Protein AF-A0A1I1AT24-F1 (afdb_monomer)

Organism: NCBI:txid490629

Nearest PDB structures (foldseek):
  8a39-assembly2_BP1-2  TM=9.209E-01  e=9.381E-03  Escherichia coli W
  5y05-assembly1_A  TM=2.600E-01  e=6.378E+00  Mycolicibacterium smegmatis MC2 155

Mean predicted aligned error: 15.09 Å

InterPro domains:
  IPR013225 Transcriptional repressor PaaX-like, C-terminal [PF08223] (61-150)

Radius of gyration: 23.28 Å; Cα contacts (8 Å, |Δi|>4): 73; chains: 1; bounding box: 42×59×58 Å

Foldseek 3Di:
DDDDDDDPDDPDDPPPDDPDPDDPDDDPDDDDDDDDPDDDDPDDDPDPDPVVVLVVVCVVAVLVVLLVLLVVLCVVQVVVLVVLVPDPDDALVVLQVSLVVLCVSPVVNVVSDPPDDPVSDDPPRSVVVSVVSSVSSCVRRVVSPVVSVCVVVVD

Sequence (155 aa):
MTGGSSRCSPFRSPNATNATCFAPNWSDSGSAPRLPASGSPRRICTSRRPRCCADSGRQWWDLDELESLYLEFLAEHNPTRYRWQRRRKVGERNAFVDYVRLLTDWRRLPYLDPGLPTELLPPNWVGLRAADLFFTLQARLVDAARAHVERTTAN

Solvent-accessible surface area (backbone atoms only — not comparable to f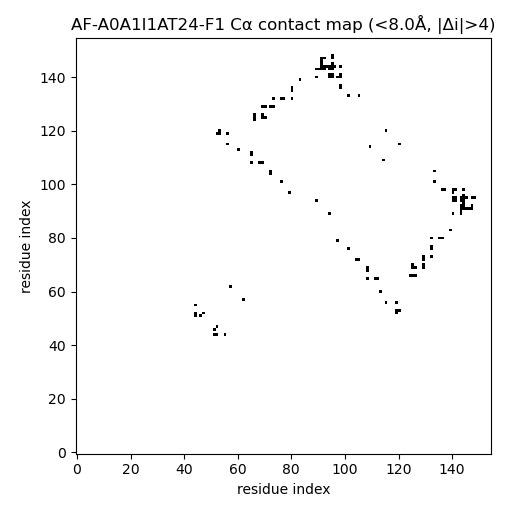ull-atom values): 10159 Å² total; per-residue (Å²): 139,91,82,83,87,82,80,87,73,79,86,76,70,94,80,76,89,71,95,67,93,68,78,89,86,76,82,96,68,84,80,84,82,88,76,81,96,79,76,82,84,86,77,82,85,87,68,95,48,74,74,58,51,35,61,45,52,58,72,78,39,66,57,68,61,51,45,50,55,32,51,52,52,42,65,68,44,47,61,54,48,58,57,55,70,74,44,90,72,83,54,28,66,61,26,28,58,53,44,53,52,53,50,63,66,48,64,58,50,69,75,73,47,86,77,72,60,73,90,58,48,65,87,86,50,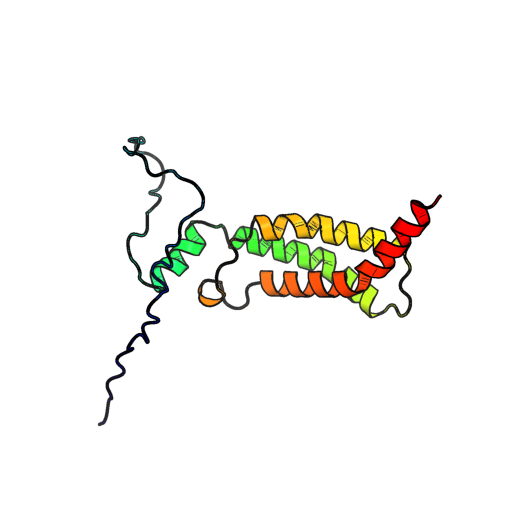54,59,60,58,37,48,51,53,49,54,55,47,46,75,72,22,52,67,39,22,48,55,38,49,55,68,64,72,77,110

pLDDT: mean 71.49, std 26.69, range [25.02, 98.25]

Secondary structure (DSSP, 8-state):
-------------TT------PPS-----S------S-S----------HHHHHHHHHHHS-HHHHHHHHHHHHHHHHHHHHHHHS-SS--HHHHHHHHHHHHHHHTTHHHH-----GGGSPTT-HHHHHHHHHHHHHHHHHHHHHHHHHHHH--

Structure (mmCIF, N/CA/C/O backbone):
data_AF-A0A1I1AT24-F1
#
_entry.id   AF-A0A1I1AT24-F1
#
loop_
_atom_site.group_PDB
_atom_site.id
_atom_site.type_symbol
_atom_site.label_atom_id
_atom_site.label_alt_id
_atom_site.label_comp_id
_atom_site.label_asym_id
_atom_site.label_entity_id
_atom_site.label_seq_id
_atom_site.pdbx_PDB_ins_code
_atom_site.Cartn_x
_atom_site.Cartn_y
_atom_site.Cartn_z
_atom_site.occupancy
_atom_site.B_iso_or_equiv
_atom_site.auth_seq_id
_atom_site.auth_comp_id
_atom_site.auth_asym_id
_atom_site.auth_atom_id
_atom_site.pdbx_PDB_model_num
ATOM 1 N N . MET A 1 1 ? 14.947 -38.677 -39.868 1.00 39.19 1 MET A N 1
ATOM 2 C CA . MET A 1 1 ? 15.082 -37.520 -38.960 1.00 39.19 1 MET A CA 1
ATOM 3 C C . MET A 1 1 ? 13.914 -36.582 -39.210 1.00 39.19 1 MET A C 1
ATOM 5 O O . MET A 1 1 ? 13.859 -35.920 -40.235 1.00 39.19 1 MET A O 1
ATOM 9 N N . THR A 1 2 ? 12.923 -36.646 -38.330 1.00 37.84 2 THR A N 1
ATOM 10 C CA . THR A 1 2 ? 11.686 -35.860 -38.339 1.00 37.84 2 THR A CA 1
ATOM 11 C C . THR A 1 2 ? 11.926 -34.491 -37.703 1.00 37.84 2 THR A C 1
ATOM 13 O O . THR A 1 2 ? 12.389 -34.430 -36.568 1.00 37.84 2 THR A O 1
ATOM 16 N N . GLY A 1 3 ? 11.587 -33.405 -38.397 1.00 29.28 3 GLY A N 1
ATOM 17 C CA . GLY A 1 3 ? 11.604 -32.043 -37.853 1.00 29.28 3 GLY 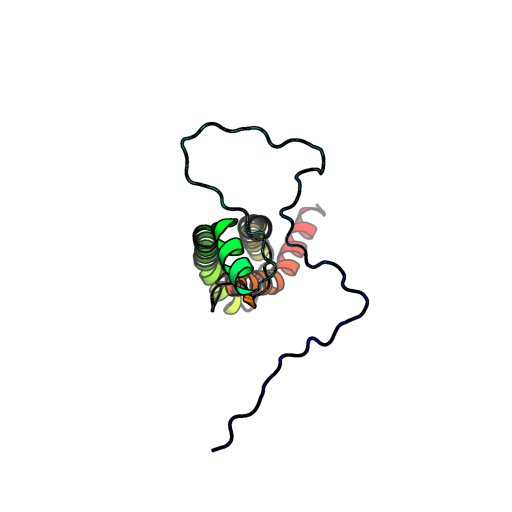A CA 1
ATOM 18 C C . GLY A 1 3 ? 10.395 -31.268 -38.362 1.00 29.28 3 GLY A C 1
ATOM 19 O O . GLY A 1 3 ? 10.425 -30.725 -39.461 1.00 29.28 3 GLY A O 1
ATOM 20 N N . GLY A 1 4 ? 9.307 -31.319 -37.593 1.00 28.72 4 GLY A N 1
ATOM 21 C CA . GLY A 1 4 ? 7.984 -30.823 -37.955 1.00 28.72 4 GLY A CA 1
ATOM 22 C C . GLY A 1 4 ? 7.867 -29.300 -38.017 1.00 28.72 4 GLY A C 1
ATOM 23 O O . GLY A 1 4 ? 8.516 -28.553 -37.290 1.00 28.72 4 GLY A O 1
ATOM 24 N N . SER A 1 5 ? 6.980 -28.871 -38.910 1.00 41.88 5 SER A N 1
ATOM 25 C CA . SER A 1 5 ? 6.504 -27.505 -39.083 1.00 41.88 5 SER A CA 1
ATOM 26 C C . SER A 1 5 ? 5.637 -27.095 -37.886 1.00 41.88 5 SER A C 1
ATOM 28 O O . SER A 1 5 ? 4.600 -27.709 -37.659 1.00 41.88 5 SER A O 1
ATOM 30 N N . SER A 1 6 ? 6.007 -26.027 -37.177 1.00 32.69 6 SER A N 1
ATOM 31 C CA . SER A 1 6 ? 5.104 -25.335 -36.246 1.00 32.69 6 SER A CA 1
ATOM 32 C C . SER A 1 6 ? 4.844 -23.927 -36.767 1.00 32.69 6 SER A C 1
ATOM 34 O O . SER A 1 6 ? 5.514 -22.961 -36.408 1.00 32.69 6 SER A O 1
ATOM 36 N N . ARG A 1 7 ? 3.876 -23.823 -37.684 1.00 29.06 7 ARG A N 1
ATOM 37 C CA . ARG A 1 7 ? 3.261 -22.548 -38.067 1.00 29.06 7 ARG A CA 1
ATOM 38 C C . ARG A 1 7 ? 2.384 -22.093 -36.906 1.00 29.06 7 ARG A C 1
ATOM 40 O O . ARG A 1 7 ? 1.387 -22.742 -36.607 1.00 29.06 7 ARG A O 1
ATOM 47 N N . CYS A 1 8 ? 2.719 -20.970 -36.281 1.00 30.92 8 CYS A N 1
ATOM 48 C CA . CYS A 1 8 ? 1.774 -20.274 -35.414 1.00 30.92 8 CYS A CA 1
ATOM 49 C C . CYS A 1 8 ? 0.668 -19.679 -36.292 1.00 30.92 8 CYS A C 1
ATOM 51 O O . CYS A 1 8 ? 0.872 -18.665 -36.958 1.00 30.92 8 CYS A O 1
ATOM 53 N N . SER A 1 9 ? -0.489 -20.336 -36.324 1.00 25.02 9 SER A N 1
ATOM 54 C CA . SER A 1 9 ? -1.707 -19.762 -36.886 1.00 25.02 9 SER A CA 1
ATOM 55 C C . SER A 1 9 ? -2.363 -18.882 -35.819 1.00 25.02 9 SER A C 1
ATOM 57 O O . SER A 1 9 ? -2.594 -19.372 -34.711 1.00 25.02 9 SER A O 1
ATOM 59 N N . PRO A 1 10 ? -2.672 -17.603 -36.088 1.00 32.94 10 PRO A N 1
ATOM 60 C CA . PRO A 1 10 ? -3.448 -16.807 -35.158 1.00 32.94 10 PRO A CA 1
ATOM 61 C C . PRO A 1 10 ? -4.913 -17.231 -35.273 1.00 32.94 10 PRO A C 1
ATOM 63 O O . PRO A 1 10 ? -5.540 -17.075 -36.323 1.00 32.94 10 PRO A O 1
ATOM 66 N N . PHE A 1 11 ? -5.476 -17.751 -34.185 1.00 26.52 11 PHE A N 1
ATOM 67 C CA . PHE A 1 11 ? -6.923 -17.797 -34.028 1.00 26.52 11 PHE A CA 1
ATOM 68 C C . PHE A 1 11 ? -7.421 -16.345 -33.995 1.00 26.52 11 PHE A C 1
ATOM 70 O O . PHE A 1 11 ? -7.210 -15.603 -33.037 1.00 26.52 11 PHE A O 1
ATOM 77 N N . ARG A 1 12 ? -7.979 -15.908 -35.124 1.00 31.33 12 ARG A N 1
ATOM 78 C CA . ARG A 1 12 ? -8.498 -14.563 -35.365 1.00 31.33 12 ARG A CA 1
ATOM 79 C C . ARG A 1 12 ? -9.857 -14.445 -34.675 1.00 31.33 12 ARG A C 1
ATOM 81 O O . ARG A 1 12 ? -10.845 -14.954 -35.191 1.00 31.33 12 ARG A O 1
ATOM 88 N N . SER A 1 13 ? -9.916 -13.753 -33.538 1.00 30.80 13 SER A N 1
ATOM 89 C CA . SER A 1 13 ? -11.197 -13.245 -33.037 1.00 30.80 13 SER A CA 1
ATOM 90 C C . SER A 1 13 ? -11.696 -12.156 -34.001 1.00 30.80 13 SER A C 1
ATOM 92 O O . SER A 1 13 ? -10.918 -11.257 -34.337 1.00 30.80 13 SER A O 1
ATOM 94 N N . PRO A 1 14 ? -12.945 -12.215 -34.494 1.00 29.77 14 PRO A N 1
ATOM 95 C CA . PRO A 1 14 ? -13.415 -11.349 -35.574 1.00 29.77 14 PRO A CA 1
ATOM 96 C C . PRO A 1 14 ? -13.680 -9.889 -35.174 1.00 29.77 14 PRO A C 1
ATOM 98 O O . PRO A 1 14 ? -14.095 -9.127 -36.040 1.00 29.77 14 PRO A O 1
ATOM 101 N N . ASN A 1 15 ? -13.442 -9.467 -33.922 1.00 37.72 15 ASN A N 1
ATOM 102 C CA . ASN A 1 15 ? -13.860 -8.126 -33.485 1.00 37.72 15 ASN A CA 1
ATOM 103 C C . ASN A 1 15 ? -12.899 -7.356 -32.554 1.00 37.72 15 ASN A C 1
ATOM 105 O O . ASN A 1 15 ? -13.323 -6.438 -31.860 1.00 37.72 15 ASN A O 1
ATOM 109 N N . ALA A 1 16 ? 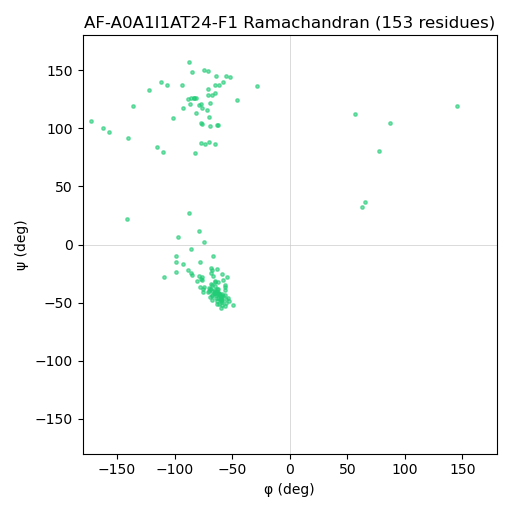-11.605 -7.689 -32.526 1.00 36.41 16 ALA A N 1
ATOM 110 C CA . ALA A 1 16 ? -10.603 -6.918 -31.776 1.00 36.41 16 ALA A CA 1
ATOM 111 C C . ALA A 1 16 ? -9.667 -6.176 -32.743 1.00 36.41 16 ALA A C 1
ATOM 113 O O . ALA A 1 16 ? -8.570 -6.639 -33.056 1.00 36.41 16 ALA A O 1
ATOM 114 N N . THR A 1 17 ? -10.122 -5.043 -33.282 1.00 34.47 17 THR A N 1
ATOM 115 C CA . THR A 1 17 ? -9.458 -4.399 -34.428 1.00 34.47 17 THR A CA 1
ATOM 116 C C . THR A 1 17 ? -8.298 -3.465 -34.083 1.00 34.47 17 THR A C 1
ATOM 118 O O . THR A 1 17 ? -7.640 -3.025 -35.014 1.00 34.47 17 THR A O 1
ATOM 121 N N . ASN A 1 18 ? -7.952 -3.173 -32.823 1.00 36.94 18 ASN A N 1
ATOM 122 C CA . ASN A 1 18 ? -6.716 -2.423 -32.542 1.00 36.94 18 ASN A CA 1
ATOM 123 C C . ASN A 1 18 ? -6.243 -2.546 -31.087 1.00 36.94 18 ASN A C 1
ATOM 125 O O . ASN A 1 18 ? -6.683 -1.806 -30.216 1.00 36.94 18 ASN A O 1
ATOM 129 N N . ALA A 1 19 ? -5.259 -3.411 -30.844 1.00 36.34 19 ALA A N 1
ATOM 130 C CA . ALA A 1 19 ? -4.290 -3.173 -29.777 1.00 36.34 19 ALA A CA 1
ATOM 131 C C . ALA A 1 19 ? -3.227 -2.216 -30.334 1.00 36.34 19 ALA A C 1
ATOM 133 O O . ALA A 1 19 ? -2.170 -2.632 -30.811 1.00 36.34 19 ALA A O 1
ATOM 134 N N . THR A 1 20 ? -3.566 -0.930 -30.377 1.00 36.75 20 THR A N 1
ATOM 135 C CA . THR A 1 20 ? -2.599 0.135 -30.637 1.00 36.75 20 THR A CA 1
ATOM 136 C C . THR A 1 20 ? -2.112 0.619 -29.282 1.00 36.75 20 THR A C 1
ATOM 138 O O . THR A 1 20 ? -2.905 1.116 -28.488 1.00 36.75 20 THR A O 1
ATOM 141 N N . CYS A 1 21 ? -0.820 0.472 -29.004 1.00 36.31 21 CYS A N 1
ATOM 142 C CA . CYS A 1 21 ? -0.194 1.145 -27.873 1.00 36.31 21 CYS A CA 1
ATOM 143 C C . CYS A 1 21 ? -0.130 2.643 -28.201 1.00 36.31 21 CYS A C 1
ATOM 145 O O . CYS A 1 21 ? 0.823 3.104 -28.823 1.00 36.31 21 CYS A O 1
ATOM 147 N N . PHE A 1 22 ? -1.182 3.383 -27.860 1.00 32.81 22 PHE A N 1
ATOM 148 C CA . PHE A 1 22 ? -1.159 4.840 -27.827 1.00 32.81 22 PHE A CA 1
ATOM 149 C C . PHE A 1 22 ? -0.693 5.275 -26.434 1.00 32.81 22 PHE A C 1
ATOM 151 O O . PHE A 1 22 ? -1.292 4.886 -25.434 1.00 32.81 22 PHE A O 1
ATOM 158 N N . ALA A 1 23 ? 0.355 6.099 -26.366 1.00 35.03 23 ALA A N 1
ATOM 159 C CA . ALA A 1 23 ? 0.542 6.980 -25.216 1.00 35.03 23 ALA A CA 1
ATOM 160 C C . ALA A 1 23 ? -0.674 7.930 -25.152 1.00 35.03 23 ALA A C 1
ATOM 162 O O . ALA A 1 23 ? -1.106 8.403 -26.211 1.00 35.03 23 ALA A O 1
ATOM 163 N N . PRO A 1 24 ? -1.274 8.206 -23.981 1.00 33.91 24 PRO A N 1
ATOM 164 C CA . PRO A 1 24 ? -2.448 9.060 -23.943 1.00 33.91 24 PRO A CA 1
ATOM 165 C C . PRO A 1 24 ? -2.056 10.516 -24.252 1.00 33.91 24 PRO A C 1
ATOM 167 O O . PRO A 1 24 ? -1.170 11.084 -23.619 1.00 33.91 24 PRO A O 1
ATOM 170 N N . ASN A 1 25 ? -2.785 11.092 -25.214 1.00 34.28 25 ASN A N 1
ATOM 171 C CA . ASN A 1 25 ? -2.895 12.509 -25.584 1.00 34.28 25 ASN A CA 1
ATOM 172 C C . ASN A 1 25 ? -1.758 13.162 -26.398 1.00 34.28 25 ASN A C 1
ATOM 174 O O . ASN A 1 25 ? -0.995 13.960 -25.864 1.00 34.28 25 ASN A O 1
ATOM 178 N N . TRP A 1 26 ? -1.755 12.938 -27.717 1.00 36.94 26 TRP A N 1
ATOM 179 C CA . TRP A 1 26 ? -1.389 13.968 -28.702 1.00 36.94 26 TRP A CA 1
ATOM 180 C C . TRP A 1 26 ? -2.397 13.903 -29.855 1.00 36.94 26 TRP A C 1
ATOM 182 O O . TRP A 1 26 ? -2.559 12.858 -30.480 1.00 36.94 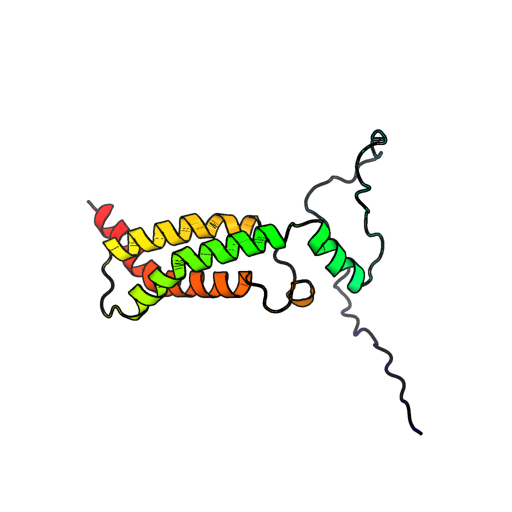26 TRP A O 1
ATOM 192 N N . SER A 1 27 ? -3.127 14.993 -30.079 1.00 32.72 27 SER A N 1
ATOM 193 C CA . SER A 1 27 ? -4.204 15.098 -31.066 1.00 32.72 27 SER A CA 1
ATOM 194 C C . SER A 1 27 ? -3.702 14.950 -32.505 1.00 32.72 27 SER A C 1
ATOM 196 O O . SER A 1 27 ? -2.703 15.555 -32.898 1.00 32.72 27 SER A O 1
ATOM 198 N N . ASP A 1 28 ? -4.466 14.197 -33.299 1.00 36.84 28 ASP A N 1
ATOM 199 C CA . ASP A 1 28 ? -4.365 14.106 -34.756 1.00 36.84 28 ASP A CA 1
ATOM 200 C C . ASP A 1 28 ? -4.709 15.455 -35.399 1.00 36.84 28 ASP A C 1
ATOM 202 O O . ASP A 1 28 ? -5.844 15.721 -35.790 1.00 36.84 28 ASP A O 1
ATOM 206 N N . SER A 1 29 ? -3.723 16.335 -35.531 1.00 34.38 29 SER A N 1
ATOM 207 C CA . SER A 1 29 ? -3.814 17.434 -36.487 1.00 34.38 29 SER A CA 1
ATOM 208 C C . SER A 1 29 ? -2.427 17.934 -36.863 1.00 34.38 29 SER A C 1
ATOM 210 O O . SER A 1 29 ? -1.838 18.744 -36.158 1.00 34.38 29 SER A O 1
ATOM 212 N N . GLY A 1 30 ? -1.940 17.431 -37.999 1.00 41.62 30 GLY A N 1
ATOM 213 C CA . GLY A 1 30 ? -1.196 18.199 -38.997 1.00 41.62 30 GLY A CA 1
ATOM 214 C C . GLY A 1 30 ? 0.065 18.944 -38.551 1.00 41.62 30 GLY A C 1
ATOM 215 O O . GLY A 1 30 ? -0.005 20.033 -37.995 1.00 41.62 30 GLY A O 1
ATOM 216 N N . SER A 1 31 ? 1.202 18.452 -39.053 1.00 32.69 31 SER A N 1
ATOM 217 C CA . SER A 1 31 ? 2.522 19.110 -39.126 1.00 32.69 31 SER A CA 1
ATOM 218 C C . SER A 1 31 ? 3.410 18.941 -37.890 1.00 32.69 31 SER A C 1
ATOM 220 O O . SER A 1 31 ? 3.253 19.606 -36.872 1.00 32.69 31 SER A O 1
ATOM 222 N N . ALA A 1 32 ? 4.418 18.074 -38.017 1.00 38.62 32 ALA A N 1
ATOM 223 C CA . ALA A 1 32 ? 5.486 17.941 -37.032 1.00 38.62 32 ALA A CA 1
ATOM 224 C C . ALA A 1 32 ? 6.328 19.236 -36.961 1.00 38.62 32 ALA A C 1
ATOM 226 O O . ALA A 1 32 ? 6.788 19.709 -38.007 1.00 38.62 32 ALA A O 1
ATOM 227 N N . PRO A 1 33 ? 6.592 19.802 -35.770 1.00 31.12 33 PRO A N 1
ATOM 228 C CA . PRO A 1 33 ? 7.546 20.893 -35.637 1.00 31.12 33 PRO A CA 1
ATOM 229 C C . PRO A 1 33 ? 8.971 20.367 -35.855 1.00 31.12 33 PRO A C 1
ATOM 231 O O . PRO A 1 33 ? 9.376 19.334 -35.318 1.00 31.12 33 PRO A O 1
ATOM 234 N N . ARG A 1 34 ? 9.750 21.089 -36.663 1.00 33.94 34 ARG A N 1
ATOM 235 C CA . ARG A 1 34 ? 11.164 20.798 -36.921 1.00 33.94 34 ARG A CA 1
ATOM 236 C C . ARG A 1 34 ? 11.983 21.260 -35.706 1.00 33.94 34 ARG A C 1
ATOM 238 O O . ARG A 1 34 ? 12.176 22.458 -35.529 1.00 33.94 34 ARG A O 1
ATOM 245 N N . LEU A 1 35 ? 12.422 20.328 -34.856 1.00 42.84 35 LEU A N 1
ATOM 246 C CA . LEU A 1 35 ? 13.278 20.614 -33.693 1.00 42.84 35 LEU A CA 1
ATOM 247 C C . LEU A 1 35 ? 14.776 20.668 -34.079 1.00 42.84 35 LEU A C 1
ATOM 249 O O . LEU A 1 35 ? 15.182 19.966 -35.010 1.00 42.84 35 LEU A O 1
ATOM 253 N N . PRO A 1 36 ? 15.599 21.489 -33.392 1.00 32.25 36 PRO A N 1
ATOM 254 C CA . PRO A 1 36 ? 17.019 21.663 -33.694 1.00 32.25 36 PRO A CA 1
ATOM 255 C C . PRO A 1 36 ? 17.885 20.470 -33.260 1.00 32.25 36 PRO A C 1
ATOM 257 O O . PRO A 1 36 ? 17.601 19.766 -32.292 1.00 32.25 36 PRO A O 1
ATOM 260 N N . ALA A 1 37 ? 18.968 20.262 -34.007 1.00 39.97 37 ALA A N 1
ATOM 261 C CA . ALA A 1 37 ? 19.902 19.155 -33.863 1.00 39.97 37 ALA A CA 1
ATOM 262 C C . ALA A 1 37 ? 20.863 19.342 -32.673 1.00 39.97 37 ALA A C 1
ATOM 264 O O . ALA A 1 37 ? 21.968 19.838 -32.853 1.00 39.97 37 ALA A O 1
ATOM 265 N N . SER A 1 38 ? 20.472 18.906 -31.475 1.00 45.56 38 SER A N 1
ATOM 266 C CA . SER A 1 38 ? 21.401 18.407 -30.445 1.00 45.56 38 SER A CA 1
ATOM 267 C C . SER A 1 38 ? 20.624 17.824 -29.262 1.00 45.56 38 SER A C 1
ATOM 269 O O . SER A 1 38 ? 20.024 18.529 -28.459 1.00 45.56 38 SER A O 1
ATOM 271 N N . GLY A 1 39 ? 20.620 16.497 -29.161 1.00 36.59 39 GLY A N 1
ATOM 272 C CA . GLY A 1 39 ? 19.939 15.765 -28.095 1.00 36.59 39 GLY A CA 1
ATOM 273 C C . GLY A 1 39 ? 19.385 14.449 -28.626 1.00 36.59 39 GLY A C 1
ATOM 274 O O . GLY A 1 39 ? 18.607 14.445 -29.571 1.00 36.59 39 GLY A O 1
ATOM 275 N N . SER A 1 40 ? 19.865 13.348 -28.051 1.00 39.97 40 SER A N 1
ATOM 276 C CA . SER A 1 40 ? 19.661 11.938 -28.424 1.00 39.97 40 SER A CA 1
ATOM 277 C C . SER A 1 40 ? 18.328 11.596 -29.131 1.00 39.97 40 SER A C 1
ATOM 279 O O . SER A 1 40 ? 17.267 12.046 -28.688 1.00 39.97 40 SER A O 1
ATOM 281 N N . PRO A 1 41 ? 18.327 10.769 -30.200 1.00 39.44 41 PRO A N 1
ATOM 282 C CA . PRO A 1 41 ? 17.128 10.521 -30.991 1.00 39.44 41 PRO A CA 1
ATOM 283 C C . PRO A 1 41 ? 16.113 9.696 -30.192 1.00 39.44 41 PRO A C 1
ATOM 285 O O . PRO A 1 41 ? 16.295 8.494 -29.993 1.00 39.44 41 PRO A O 1
ATOM 288 N N . ARG A 1 42 ? 15.004 10.326 -29.788 1.00 45.25 42 ARG A N 1
ATOM 289 C CA . ARG A 1 42 ? 13.778 9.623 -29.379 1.00 45.25 42 ARG A CA 1
ATOM 290 C C . ARG A 1 42 ? 13.275 8.840 -30.596 1.00 45.25 42 ARG A C 1
ATOM 292 O O . ARG A 1 42 ? 12.773 9.434 -31.548 1.00 45.25 42 ARG A O 1
ATOM 299 N N . ARG A 1 43 ? 13.489 7.520 -30.628 1.00 44.69 43 ARG A N 1
ATOM 300 C CA . ARG A 1 43 ? 13.061 6.671 -31.751 1.00 44.69 43 ARG A CA 1
ATOM 301 C C . ARG A 1 43 ? 11.611 6.243 -31.549 1.00 44.69 43 ARG A C 1
ATOM 303 O O . ARG A 1 43 ? 11.261 5.665 -30.529 1.00 44.69 43 ARG A O 1
ATOM 310 N N . ILE A 1 44 ? 10.784 6.507 -32.552 1.00 46.28 44 ILE A N 1
ATOM 311 C CA . ILE A 1 44 ? 9.414 6.000 -32.643 1.00 46.28 44 ILE A CA 1
ATOM 312 C C . ILE A 1 44 ? 9.482 4.569 -33.193 1.00 46.28 44 ILE A C 1
ATOM 314 O O . ILE A 1 44 ? 10.061 4.342 -34.257 1.00 46.28 44 ILE A O 1
ATOM 318 N N . CYS A 1 45 ? 8.889 3.600 -32.494 1.00 44.88 45 CYS A N 1
ATOM 319 C CA . CYS A 1 45 ? 8.746 2.234 -32.999 1.00 44.88 45 CYS A CA 1
ATOM 320 C C . CYS A 1 45 ? 7.540 2.140 -33.944 1.00 44.88 45 CYS A C 1
ATOM 322 O O . CYS A 1 45 ? 6.396 2.245 -33.517 1.00 44.88 45 CYS A O 1
ATOM 324 N N . THR A 1 46 ? 7.789 1.902 -35.232 1.00 48.94 46 THR A N 1
ATOM 325 C CA . THR A 1 46 ? 6.757 1.808 -36.284 1.00 48.94 46 THR A CA 1
ATOM 326 C C . THR A 1 46 ? 6.331 0.368 -36.608 1.00 48.94 46 THR A C 1
ATOM 328 O O . THR A 1 46 ? 5.579 0.146 -37.556 1.00 48.94 46 THR A O 1
ATOM 331 N N . SER A 1 47 ? 6.796 -0.637 -35.850 1.00 51.62 47 SER A N 1
ATOM 332 C CA . SER A 1 47 ? 6.550 -2.060 -36.148 1.00 51.62 47 SER A CA 1
ATOM 333 C C . SER A 1 47 ? 5.640 -2.751 -35.124 1.00 51.62 47 SER A C 1
ATOM 335 O O . SER A 1 47 ? 5.784 -2.561 -33.921 1.00 51.62 47 SER A O 1
ATOM 337 N N . ARG A 1 48 ? 4.735 -3.618 -35.605 1.00 50.25 48 ARG A N 1
ATOM 338 C CA . ARG A 1 48 ? 3.728 -4.355 -34.809 1.00 50.25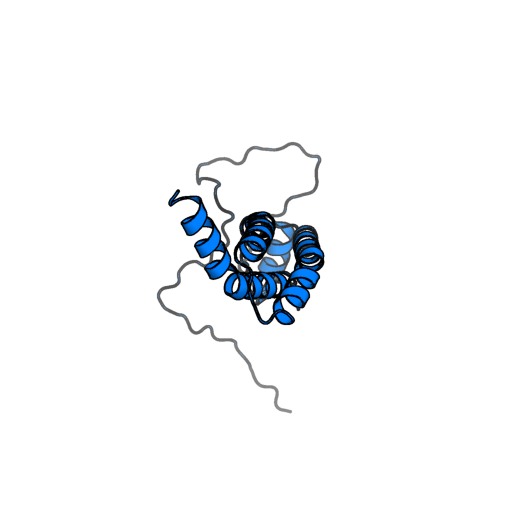 48 ARG A CA 1
ATOM 339 C C . ARG A 1 48 ? 4.249 -5.697 -34.248 1.00 50.25 48 ARG A C 1
ATOM 341 O O . ARG A 1 48 ? 3.485 -6.647 -34.101 1.00 50.25 48 ARG A O 1
ATOM 348 N N . ARG A 1 49 ? 5.564 -5.832 -34.013 1.00 45.88 49 ARG A N 1
ATOM 349 C CA . ARG A 1 49 ? 6.188 -7.079 -33.515 1.00 45.88 49 ARG A CA 1
ATOM 350 C C . ARG A 1 49 ? 6.304 -7.067 -31.979 1.00 45.88 49 ARG A C 1
ATOM 352 O O . ARG A 1 49 ? 6.782 -6.074 -31.439 1.00 45.88 49 ARG A O 1
ATOM 359 N N . PRO A 1 50 ? 6.005 -8.181 -31.277 1.00 47.75 50 PRO A N 1
ATOM 360 C CA . PRO A 1 50 ? 5.924 -8.216 -29.808 1.00 47.75 50 PRO A CA 1
ATOM 361 C C . PRO A 1 50 ? 7.250 -7.892 -29.106 1.00 47.75 50 PRO A C 1
ATOM 363 O O . PRO A 1 50 ? 7.257 -7.261 -28.055 1.00 47.75 50 PRO A O 1
ATOM 366 N N . ARG A 1 51 ? 8.384 -8.260 -29.718 1.00 45.25 51 ARG A N 1
ATOM 367 C CA . ARG A 1 51 ? 9.722 -8.020 -29.154 1.00 45.25 51 ARG A CA 1
ATOM 368 C C . ARG A 1 51 ? 10.092 -6.530 -29.100 1.00 45.25 51 ARG A C 1
ATOM 370 O O . ARG A 1 51 ? 10.694 -6.104 -28.130 1.00 45.25 51 ARG A O 1
ATOM 377 N N . CYS A 1 52 ? 9.662 -5.721 -30.075 1.00 49.59 52 CYS A N 1
ATOM 378 C CA . CYS A 1 52 ? 9.924 -4.275 -30.067 1.00 49.59 52 CYS A CA 1
ATOM 379 C C . CYS A 1 52 ? 9.029 -3.508 -29.084 1.00 49.59 52 CYS A C 1
ATOM 381 O O . CYS A 1 52 ? 9.436 -2.455 -28.599 1.00 49.59 52 CYS A O 1
ATOM 383 N N . CYS A 1 53 ? 7.821 -4.001 -28.791 1.00 47.47 53 CYS A N 1
ATOM 384 C CA . CYS A 1 53 ? 6.914 -3.358 -27.835 1.00 47.47 53 CYS A CA 1
ATOM 385 C C . CYS A 1 53 ? 7.429 -3.477 -26.394 1.00 47.47 53 CYS A C 1
ATOM 387 O O . CYS A 1 53 ? 7.327 -2.510 -25.649 1.00 47.47 53 CYS A O 1
ATOM 389 N N . ALA A 1 54 ? 8.031 -4.615 -26.029 1.00 51.12 54 ALA A N 1
ATOM 390 C CA . ALA A 1 54 ? 8.664 -4.803 -24.721 1.00 51.12 54 ALA A CA 1
ATOM 391 C C . ALA A 1 54 ? 9.871 -3.864 -24.527 1.00 51.12 54 ALA A C 1
ATOM 393 O O . ALA A 1 54 ? 9.951 -3.165 -23.517 1.00 51.12 54 ALA A O 1
ATOM 394 N N . ASP A 1 55 ? 10.747 -3.767 -25.536 1.00 48.22 55 ASP A N 1
ATOM 395 C CA . ASP A 1 55 ? 11.889 -2.839 -25.518 1.00 48.22 55 ASP A CA 1
ATOM 396 C C . ASP A 1 55 ? 11.440 -1.365 -25.513 1.00 48.22 55 ASP A C 1
ATOM 398 O O . ASP A 1 55 ? 12.077 -0.518 -24.891 1.00 48.22 55 ASP A O 1
ATOM 402 N N . SER A 1 56 ? 10.310 -1.050 -26.160 1.00 50.69 56 SER A N 1
ATOM 403 C CA . SER A 1 56 ? 9.721 0.296 -26.138 1.00 50.69 56 SER A CA 1
ATOM 404 C C . SER A 1 56 ? 9.040 0.607 -24.801 1.00 50.69 56 SER A C 1
ATOM 406 O O . SER A 1 56 ? 9.162 1.720 -24.319 1.00 50.69 56 SER A O 1
ATOM 408 N N . GLY A 1 57 ? 8.378 -0.343 -24.137 1.00 54.00 57 GLY A N 1
ATOM 409 C CA . GLY A 1 57 ? 7.754 -0.107 -22.825 1.00 54.00 57 GLY A CA 1
ATOM 410 C C . GLY A 1 57 ? 8.751 0.413 -21.783 1.00 54.00 57 GLY A C 1
ATOM 411 O O . GLY A 1 57 ? 8.481 1.412 -21.120 1.00 54.00 57 GLY A O 1
ATOM 412 N N . ARG A 1 58 ? 9.952 -0.181 -21.742 1.00 52.28 58 ARG A N 1
ATOM 413 C CA . ARG A 1 58 ? 11.087 0.279 -20.915 1.00 52.28 58 ARG A CA 1
ATOM 414 C C . ARG A 1 58 ? 11.681 1.623 -21.337 1.00 52.28 58 ARG A C 1
ATOM 416 O O . ARG A 1 58 ? 12.382 2.255 -20.565 1.00 52.28 58 ARG A O 1
ATOM 423 N N . GLN A 1 59 ? 11.481 2.029 -22.586 1.00 51.75 59 GLN A N 1
ATOM 424 C CA . GLN A 1 59 ? 12.056 3.261 -23.125 1.00 51.75 59 GLN A CA 1
ATOM 425 C C . GLN A 1 59 ? 11.149 4.480 -22.896 1.00 51.75 59 GLN A C 1
ATOM 427 O O . GLN A 1 59 ? 11.625 5.613 -22.938 1.00 51.75 59 GLN A O 1
ATOM 432 N N . TRP A 1 60 ? 9.851 4.257 -22.680 1.00 58.00 60 TRP A N 1
ATOM 433 C CA . TRP A 1 60 ? 8.865 5.315 -22.439 1.00 58.00 60 TRP A CA 1
ATOM 434 C C . TRP A 1 60 ? 8.555 5.496 -20.947 1.00 58.00 60 TRP A C 1
ATOM 436 O O . TRP A 1 60 ? 8.172 6.595 -20.551 1.00 58.00 60 TRP A O 1
ATOM 446 N N . TRP A 1 61 ? 8.781 4.460 -20.133 1.00 70.56 61 TRP A N 1
ATOM 447 C CA . TRP A 1 61 ? 8.706 4.501 -18.673 1.00 70.56 61 TRP A CA 1
ATOM 448 C C . TRP A 1 61 ? 10.033 4.080 -18.054 1.00 70.56 61 TRP A C 1
ATOM 450 O O . TRP A 1 61 ? 10.579 3.041 -18.422 1.00 70.56 61 TRP A O 1
ATOM 460 N N . ASP A 1 62 ? 10.509 4.856 -17.081 1.00 83.06 62 ASP A N 1
ATOM 461 C CA . ASP A 1 62 ? 11.652 4.481 -16.252 1.00 83.06 62 ASP A CA 1
ATOM 462 C C . ASP A 1 62 ? 11.220 3.387 -15.259 1.00 83.06 62 ASP A C 1
ATOM 464 O O . ASP A 1 62 ? 10.739 3.650 -14.154 1.00 83.06 62 ASP A O 1
ATOM 468 N N . LEU A 1 63 ? 11.297 2.130 -15.709 1.00 83.94 63 LEU A N 1
ATOM 469 C CA . LEU A 1 63 ? 10.927 0.981 -14.881 1.00 83.94 63 LEU A CA 1
ATOM 470 C C . LEU A 1 63 ? 11.901 0.774 -13.717 1.00 83.94 63 LEU A C 1
ATOM 472 O O . LEU A 1 63 ? 11.495 0.196 -12.715 1.00 83.94 63 LEU A O 1
ATOM 476 N N . ASP A 1 64 ? 13.143 1.245 -13.823 1.00 86.25 64 ASP A N 1
ATOM 477 C CA . ASP A 1 64 ? 14.138 1.093 -12.761 1.00 86.25 64 ASP A CA 1
ATOM 478 C C . ASP A 1 64 ? 13.832 2.071 -11.607 1.00 86.25 64 ASP A C 1
ATOM 480 O O . ASP A 1 64 ? 13.871 1.700 -10.426 1.00 86.25 64 ASP A O 1
ATOM 484 N N . GLU A 1 65 ? 13.432 3.306 -11.931 1.00 87.81 65 GLU A N 1
ATOM 485 C CA . GLU A 1 65 ? 12.908 4.269 -10.955 1.00 87.81 65 GLU A CA 1
ATOM 486 C C . GLU A 1 65 ? 11.617 3.747 -10.305 1.00 87.81 65 GLU A C 1
ATOM 488 O O . GLU A 1 65 ? 11.482 3.751 -9.078 1.00 87.81 65 GLU A O 1
ATOM 493 N N . LEU A 1 66 ? 10.681 3.226 -11.103 1.00 89.88 66 LEU A N 1
ATOM 494 C CA . LEU A 1 66 ? 9.431 2.669 -10.585 1.00 89.88 66 LEU A CA 1
ATOM 495 C C . LEU A 1 66 ? 9.667 1.448 -9.680 1.00 89.88 66 LEU A C 1
ATOM 497 O O . LEU A 1 66 ? 9.029 1.320 -8.631 1.00 89.88 66 LEU A O 1
ATOM 501 N N . GLU A 1 67 ? 10.597 0.563 -10.043 1.00 91.38 67 GLU A N 1
ATOM 502 C CA . GLU A 1 67 ? 11.000 -0.568 -9.205 1.00 91.38 67 GLU A CA 1
ATOM 503 C C . GLU A 1 67 ? 11.571 -0.087 -7.867 1.00 91.38 67 GLU A C 1
ATOM 505 O O . GLU A 1 67 ? 11.192 -0.610 -6.815 1.00 91.38 67 GLU A O 1
ATOM 510 N N . SER A 1 68 ? 12.407 0.954 -7.887 1.00 93.75 68 SER A N 1
ATOM 511 C CA . SER A 1 68 ? 12.973 1.563 -6.679 1.00 93.75 68 SER A CA 1
ATOM 512 C C . SER A 1 68 ? 11.879 2.102 -5.751 1.00 93.75 68 SER A C 1
ATOM 514 O O . SER A 1 68 ? 11.876 1.795 -4.557 1.00 93.75 68 SER A O 1
ATOM 516 N N . LEU A 1 69 ? 10.877 2.797 -6.297 1.00 94.88 69 LEU A N 1
ATOM 517 C CA . LEU A 1 69 ? 9.726 3.286 -5.529 1.00 94.88 69 LEU A CA 1
ATOM 518 C C . LEU A 1 69 ? 8.906 2.144 -4.903 1.00 94.88 69 LEU A C 1
ATOM 520 O O . LEU A 1 69 ? 8.435 2.260 -3.767 1.00 94.88 69 LEU A O 1
ATOM 524 N N . TYR A 1 70 ? 8.741 1.022 -5.611 1.00 95.94 70 TYR A N 1
ATOM 525 C CA . TYR A 1 70 ? 8.091 -0.164 -5.051 1.00 95.94 70 TYR A CA 1
ATOM 526 C C . TYR A 1 70 ? 8.925 -0.837 -3.956 1.00 95.94 70 TYR A C 1
ATOM 528 O O . TYR A 1 70 ? 8.365 -1.310 -2.963 1.00 95.94 70 TYR A O 1
ATOM 536 N N . LEU A 1 71 ? 10.250 -0.887 -4.108 1.00 96.62 71 LEU A N 1
ATOM 537 C CA . LEU A 1 71 ? 11.153 -1.427 -3.091 1.00 96.62 71 LEU A CA 1
ATOM 538 C C . LEU A 1 71 ? 11.130 -0.587 -1.811 1.00 96.62 71 LEU A C 1
ATOM 540 O O . LEU A 1 71 ? 11.050 -1.161 -0.724 1.00 96.62 71 LEU A O 1
ATOM 544 N N . GLU A 1 72 ? 11.118 0.742 -1.925 1.00 97.50 72 GLU A N 1
ATOM 545 C CA . GLU A 1 72 ? 10.947 1.655 -0.788 1.00 97.50 72 GLU A CA 1
ATOM 546 C C . GLU A 1 72 ? 9.622 1.404 -0.060 1.00 97.50 72 GLU A C 1
ATOM 548 O O . GLU A 1 72 ? 9.601 1.225 1.159 1.00 97.50 72 GLU A O 1
ATOM 553 N N . PHE A 1 73 ? 8.518 1.303 -0.807 1.00 97.75 73 PHE A N 1
ATOM 554 C CA . PHE A 1 73 ? 7.205 0.997 -0.238 1.00 97.75 73 PHE A CA 1
ATOM 555 C C . PHE A 1 73 ? 7.209 -0.333 0.531 1.00 97.75 73 PHE A C 1
ATOM 557 O O . PHE A 1 73 ? 6.683 -0.434 1.642 1.00 97.75 73 PHE A O 1
ATOM 564 N N . LEU A 1 74 ? 7.828 -1.368 -0.040 1.00 98.00 74 LEU A N 1
ATOM 565 C CA . LEU A 1 74 ? 7.965 -2.664 0.617 1.00 98.00 74 LEU A CA 1
ATOM 566 C C . LEU A 1 74 ? 8.824 -2.575 1.883 1.00 98.00 74 LEU A C 1
ATOM 568 O O . LEU A 1 74 ? 8.484 -3.215 2.881 1.00 98.00 74 LEU A O 1
ATOM 572 N N . ALA A 1 75 ? 9.929 -1.832 1.856 1.00 98.00 75 ALA A N 1
ATOM 573 C CA . ALA A 1 75 ? 10.806 -1.665 3.011 1.00 98.00 75 ALA A CA 1
ATOM 574 C C . ALA A 1 75 ? 10.069 -0.999 4.184 1.00 98.00 75 ALA A C 1
ATOM 576 O O . ALA A 1 75 ? 10.152 -1.491 5.311 1.00 98.00 75 ALA A O 1
ATOM 577 N N . GLU A 1 76 ? 9.281 0.040 3.904 1.00 97.94 76 GLU A N 1
ATOM 578 C CA . GLU A 1 76 ? 8.505 0.774 4.909 1.00 97.94 76 GLU A CA 1
ATOM 579 C C . GLU A 1 76 ? 7.370 -0.077 5.509 1.00 97.94 76 GLU A C 1
ATOM 581 O O . GLU A 1 76 ? 7.168 -0.124 6.727 1.00 97.94 76 GLU A O 1
ATOM 586 N N . HIS A 1 77 ? 6.627 -0.813 4.673 1.00 98.25 77 HIS A N 1
ATOM 587 C CA . HIS A 1 77 ? 5.363 -1.433 5.099 1.00 98.25 77 HIS A CA 1
ATOM 588 C C . HIS A 1 77 ? 5.460 -2.918 5.479 1.00 98.25 77 HIS A C 1
ATOM 590 O O . HIS A 1 77 ? 4.575 -3.431 6.175 1.00 98.25 77 HIS A O 1
ATOM 596 N N . ASN A 1 78 ? 6.540 -3.626 5.128 1.00 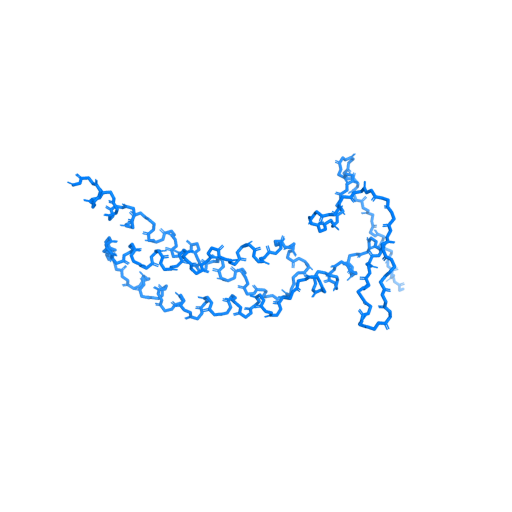97.75 78 ASN A N 1
ATOM 597 C CA . ASN A 1 78 ? 6.744 -5.012 5.577 1.00 97.75 78 ASN A CA 1
ATOM 598 C C . ASN A 1 78 ? 6.798 -5.155 7.113 1.00 97.75 78 ASN A C 1
ATOM 600 O O . ASN A 1 78 ? 6.101 -6.025 7.648 1.00 97.75 78 ASN A O 1
ATOM 604 N N . PRO A 1 79 ? 7.537 -4.313 7.866 1.00 97.81 79 PRO A N 1
ATOM 605 C CA . PRO A 1 79 ? 7.509 -4.344 9.331 1.00 97.81 79 PRO A CA 1
ATOM 606 C C . PRO A 1 79 ? 6.094 -4.171 9.901 1.00 97.81 79 PRO A C 1
ATOM 608 O O . PRO A 1 79 ? 5.703 -4.858 10.851 1.00 97.81 79 PRO A O 1
ATOM 611 N N . THR A 1 80 ? 5.292 -3.298 9.285 1.00 96.69 80 THR A N 1
ATOM 612 C CA . THR A 1 80 ? 3.887 -3.073 9.647 1.00 96.69 80 THR A CA 1
ATOM 613 C C . THR A 1 80 ? 3.038 -4.325 9.402 1.00 96.69 80 THR A C 1
ATOM 615 O O . THR A 1 80 ? 2.295 -4.727 10.303 1.00 96.69 80 THR A O 1
ATOM 618 N N . ARG A 1 81 ? 3.206 -5.024 8.268 1.00 96.50 81 ARG A N 1
ATOM 619 C CA . ARG A 1 81 ? 2.567 -6.334 8.012 1.00 96.50 81 ARG A CA 1
ATOM 620 C C . ARG A 1 81 ? 2.897 -7.343 9.104 1.00 96.50 81 ARG A C 1
ATOM 622 O O . ARG A 1 81 ? 1.977 -7.918 9.687 1.00 96.50 81 ARG A O 1
ATOM 629 N N . TYR A 1 82 ? 4.172 -7.518 9.447 1.00 96.19 82 TYR A N 1
ATOM 630 C CA . TYR A 1 82 ? 4.570 -8.463 10.496 1.00 96.19 82 TYR A CA 1
ATOM 631 C C . TYR A 1 82 ? 3.987 -8.105 11.867 1.00 96.19 82 TYR A C 1
ATOM 633 O O . TYR A 1 82 ? 3.505 -8.983 12.592 1.00 96.19 82 TYR A O 1
ATOM 641 N N . ARG A 1 83 ? 3.968 -6.814 12.220 1.00 95.50 83 ARG A N 1
ATOM 642 C CA . ARG A 1 83 ? 3.354 -6.332 13.464 1.00 95.50 83 ARG A CA 1
ATOM 643 C C . ARG A 1 83 ? 1.867 -6.681 13.528 1.00 95.50 83 ARG A C 1
ATOM 645 O O . ARG A 1 83 ? 1.393 -7.127 14.571 1.00 95.50 83 ARG A O 1
ATOM 652 N N . TRP A 1 84 ? 1.130 -6.492 12.436 1.00 95.31 84 TRP A N 1
ATOM 653 C CA . TRP A 1 84 ? -0.312 -6.747 12.390 1.00 95.31 84 TRP A CA 1
ATOM 654 C C . TRP A 1 84 ? -0.683 -8.226 12.289 1.00 95.31 84 TRP A C 1
ATOM 656 O O . TRP A 1 84 ? -1.710 -8.619 12.843 1.00 95.31 84 TRP A O 1
ATOM 666 N N . GLN A 1 85 ? 0.166 -9.056 11.679 1.00 92.81 85 GLN A N 1
ATOM 667 C CA . GLN A 1 85 ? -0.001 -10.514 11.662 1.00 92.81 85 GLN A CA 1
ATOM 668 C C . GLN A 1 85 ? 0.081 -11.126 13.065 1.00 92.81 85 GLN A C 1
ATOM 670 O O . GLN A 1 85 ? -0.678 -12.032 13.395 1.00 92.81 85 GLN A O 1
ATOM 675 N N . ARG A 1 86 ? 0.967 -10.609 13.925 1.00 92.75 86 ARG A N 1
ATOM 676 C CA . ARG A 1 86 ? 1.133 -11.105 15.303 1.00 92.75 86 ARG A CA 1
ATOM 677 C C . ARG A 1 86 ? 0.044 -10.621 16.265 1.00 92.75 86 ARG A C 1
ATOM 679 O O . ARG A 1 86 ? -0.092 -11.151 17.367 1.00 92.75 86 ARG A O 1
ATOM 686 N N . ARG A 1 87 ? -0.732 -9.600 15.889 1.00 91.12 87 ARG A N 1
ATOM 687 C CA . ARG A 1 87 ? -1.761 -9.005 16.751 1.00 91.12 87 ARG A CA 1
ATOM 688 C C . ARG A 1 87 ? -3.090 -9.743 16.623 1.00 91.12 87 ARG A C 1
ATOM 690 O O . ARG A 1 87 ? -3.705 -9.751 15.560 1.00 91.12 87 ARG A O 1
ATOM 697 N N . ARG A 1 88 ? -3.582 -10.276 17.749 1.00 84.44 88 ARG A N 1
ATOM 698 C CA . ARG A 1 88 ? -4.917 -10.899 17.837 1.00 84.44 88 ARG A CA 1
ATOM 699 C C . ARG A 1 88 ? -6.053 -9.873 17.856 1.00 84.44 88 ARG A C 1
ATOM 701 O O . ARG A 1 88 ? -7.085 -10.117 17.248 1.00 84.44 88 ARG A O 1
ATOM 708 N N . LYS A 1 89 ? -5.862 -8.735 18.533 1.00 87.31 89 LYS A N 1
ATOM 709 C CA . LYS A 1 89 ? -6.842 -7.637 18.603 1.00 87.31 89 LYS A CA 1
ATOM 710 C C . LYS A 1 89 ? -6.385 -6.452 17.760 1.00 87.31 89 LYS A C 1
ATOM 712 O O . LYS A 1 89 ? -5.213 -6.070 17.817 1.00 87.31 89 LYS A O 1
ATOM 717 N N . VAL A 1 90 ? -7.318 -5.863 17.016 1.00 84.81 90 VAL A N 1
ATOM 718 C CA . VAL A 1 90 ? -7.079 -4.682 16.185 1.00 84.81 90 VAL A CA 1
ATOM 719 C C . VAL A 1 90 ? -7.617 -3.453 16.906 1.00 84.81 90 VAL A C 1
ATOM 721 O O . VAL A 1 90 ? -8.820 -3.302 17.064 1.00 84.81 90 VAL A O 1
ATOM 724 N N . GLY A 1 91 ? -6.721 -2.597 17.401 1.00 92.31 91 GLY A N 1
ATOM 725 C CA . GLY A 1 91 ? -7.123 -1.324 18.000 1.00 92.31 91 GLY A CA 1
ATOM 726 C C . GLY A 1 91 ? -7.476 -0.311 16.914 1.00 92.31 91 GLY A C 1
ATOM 727 O O . GLY A 1 91 ? -6.604 0.021 16.112 1.00 92.31 91 GLY A O 1
ATOM 728 N N . GLU A 1 92 ? -8.709 0.199 16.926 1.00 94.94 92 GLU A N 1
ATOM 729 C CA . GLU A 1 92 ? -9.279 1.108 15.913 1.00 94.94 92 GLU A CA 1
ATOM 730 C C . GLU A 1 92 ? -8.372 2.299 15.578 1.00 94.94 92 GLU A C 1
ATOM 732 O O . GLU A 1 92 ? -8.017 2.509 14.423 1.00 94.94 92 GLU A O 1
ATOM 737 N N . ARG A 1 93 ? -7.916 3.049 16.594 1.00 96.19 93 ARG A N 1
ATOM 738 C CA . ARG A 1 93 ? -7.057 4.231 16.390 1.00 96.19 93 ARG A CA 1
ATOM 739 C C . ARG A 1 93 ? -5.727 3.882 15.724 1.00 96.19 93 ARG A C 1
ATOM 741 O O . ARG A 1 93 ? -5.263 4.603 14.849 1.00 96.19 93 ARG A O 1
ATOM 748 N N . ASN A 1 94 ? -5.104 2.783 16.145 1.00 96.38 94 ASN A N 1
ATOM 749 C CA . ASN A 1 94 ? -3.825 2.358 15.577 1.00 96.38 94 ASN A CA 1
ATOM 750 C C . ASN A 1 94 ? -4.010 1.860 14.141 1.00 96.38 94 ASN A C 1
ATOM 752 O O . ASN A 1 94 ? -3.191 2.172 13.285 1.00 96.38 94 ASN A O 1
ATOM 756 N N . ALA A 1 95 ? -5.098 1.128 13.877 1.00 97.12 95 ALA A N 1
ATOM 757 C CA . ALA A 1 95 ? -5.449 0.698 12.530 1.00 97.12 95 ALA A CA 1
ATOM 758 C C . ALA A 1 95 ? -5.691 1.896 11.608 1.00 97.12 95 ALA A C 1
ATOM 760 O O . ALA A 1 95 ? -5.172 1.907 10.500 1.00 97.12 95 ALA A O 1
ATOM 761 N N . PHE A 1 96 ? -6.389 2.928 12.088 1.00 98.06 96 PHE A N 1
ATOM 762 C CA . PHE A 1 96 ? -6.593 4.171 11.349 1.00 98.06 96 PHE A CA 1
ATOM 763 C C . PHE A 1 96 ? -5.275 4.863 10.981 1.00 98.06 96 PHE A C 1
ATOM 765 O O . PHE A 1 96 ? -5.042 5.138 9.807 1.00 98.06 96 PHE A O 1
ATOM 772 N N . VAL A 1 97 ? -4.386 5.095 11.955 1.00 97.81 97 VAL A N 1
ATOM 773 C CA . VAL A 1 97 ? -3.095 5.765 11.704 1.00 97.81 97 VAL A CA 1
ATOM 774 C C . VAL A 1 97 ? -2.250 4.991 10.691 1.00 97.81 97 VAL A C 1
ATOM 776 O O . VAL A 1 97 ? -1.721 5.587 9.755 1.00 97.81 97 VAL A O 1
ATOM 779 N N . ASP A 1 98 ? -2.138 3.672 10.855 1.00 98.00 98 ASP A N 1
ATOM 780 C CA . ASP A 1 98 ? -1.351 2.834 9.948 1.00 98.00 98 ASP A CA 1
ATOM 781 C C . ASP A 1 98 ? -1.980 2.754 8.550 1.00 98.00 98 ASP A C 1
ATOM 783 O O . ASP A 1 98 ? -1.266 2.825 7.551 1.00 98.00 98 ASP A O 1
ATOM 787 N N . TYR A 1 99 ? -3.310 2.654 8.463 1.00 98.19 99 TYR A N 1
ATOM 788 C CA . TYR A 1 99 ? -4.023 2.586 7.190 1.00 98.19 99 TYR A CA 1
ATOM 789 C C . TYR A 1 99 ? -3.898 3.882 6.383 1.00 98.19 99 TYR A C 1
ATOM 791 O O . TYR A 1 99 ? -3.662 3.832 5.178 1.00 98.19 99 TYR A O 1
ATOM 799 N N . VAL A 1 100 ? -3.993 5.047 7.032 1.00 98.12 100 VAL A N 1
ATOM 800 C CA . VAL A 1 100 ? -3.822 6.344 6.358 1.00 98.12 100 VAL A CA 1
ATOM 801 C C . VAL A 1 100 ? -2.399 6.510 5.825 1.00 98.12 100 VAL A C 1
ATOM 803 O O . VAL A 1 100 ? -2.233 6.977 4.699 1.00 98.12 100 VAL A O 1
ATOM 806 N N . ARG A 1 101 ? -1.375 6.101 6.587 1.00 98.00 101 ARG A N 1
ATOM 807 C CA . ARG A 1 101 ? 0.025 6.119 6.121 1.00 98.00 101 ARG A CA 1
ATOM 808 C C . ARG A 1 101 ? 0.215 5.212 4.907 1.00 98.00 101 ARG A C 1
ATOM 810 O O . ARG A 1 101 ? 0.648 5.685 3.863 1.00 98.00 101 ARG A O 1
ATOM 817 N N . LEU A 1 102 ? -0.233 3.958 5.010 1.00 98.19 102 LEU A N 1
ATOM 818 C CA . LEU A 1 102 ? -0.210 2.993 3.908 1.00 98.19 102 LEU A CA 1
ATOM 819 C C . LEU A 1 102 ? -0.872 3.548 2.638 1.00 98.19 102 LEU A C 1
ATOM 821 O O . LEU A 1 102 ? -0.295 3.472 1.556 1.00 98.19 102 LEU A O 1
ATOM 825 N N . LEU A 1 103 ? -2.074 4.119 2.763 1.00 97.56 103 LEU A N 1
ATOM 826 C CA . LEU A 1 103 ? -2.816 4.687 1.637 1.00 97.56 103 LEU A CA 1
ATOM 827 C C . LEU A 1 103 ? -2.096 5.901 1.029 1.00 97.56 103 LEU A C 1
ATOM 829 O O . LEU A 1 103 ? -2.080 6.064 -0.192 1.00 97.56 103 LEU A O 1
ATOM 833 N N . THR A 1 104 ? -1.502 6.745 1.875 1.00 96.75 104 THR A N 1
ATOM 834 C CA . THR A 1 104 ? -0.778 7.952 1.453 1.00 96.75 104 THR A CA 1
ATOM 835 C C . THR A 1 104 ? 0.443 7.610 0.609 1.00 96.75 104 THR A C 1
ATOM 837 O O . THR A 1 104 ? 0.668 8.274 -0.404 1.00 96.75 104 THR A O 1
ATOM 840 N N . ASP A 1 105 ? 1.176 6.562 0.980 1.00 96.12 105 ASP A N 1
ATOM 841 C CA . ASP A 1 105 ? 2.360 6.113 0.246 1.00 96.12 105 ASP A CA 1
ATOM 842 C C . ASP A 1 105 ? 1.981 5.317 -1.008 1.00 96.12 105 ASP A C 1
ATOM 844 O O . ASP A 1 105 ? 2.610 5.464 -2.056 1.00 96.12 105 ASP A O 1
ATOM 848 N N . TRP A 1 106 ? 0.915 4.510 -0.930 1.00 96.44 106 TRP A N 1
ATOM 849 C CA . TRP A 1 106 ? 0.450 3.690 -2.048 1.00 96.44 106 TRP A CA 1
ATOM 850 C C . TRP A 1 106 ? -0.107 4.525 -3.199 1.00 96.44 106 TRP A C 1
ATOM 852 O O . TRP A 1 106 ? 0.206 4.250 -4.353 1.00 96.44 106 TRP A O 1
ATOM 862 N N . ARG A 1 107 ? -0.912 5.561 -2.915 1.00 95.38 107 ARG A N 1
ATOM 863 C CA . ARG A 1 107 ? -1.723 6.259 -3.933 1.00 95.38 107 ARG A CA 1
ATOM 864 C C . ARG A 1 107 ? -0.932 6.788 -5.128 1.00 95.38 107 ARG A C 1
ATOM 866 O O . ARG A 1 107 ? -1.518 6.922 -6.190 1.00 95.38 107 ARG A O 1
ATOM 873 N N . ARG A 1 108 ? 0.358 7.110 -4.967 1.00 91.31 108 ARG A N 1
ATOM 874 C CA . ARG A 1 108 ? 1.198 7.626 -6.062 1.00 91.31 108 ARG A CA 1
ATOM 875 C C . ARG A 1 108 ? 1.639 6.534 -7.037 1.00 91.31 108 ARG A C 1
ATOM 877 O O . ARG A 1 108 ? 1.808 6.825 -8.213 1.00 91.31 108 ARG A O 1
ATOM 884 N N . LEU A 1 109 ? 1.810 5.297 -6.566 1.00 91.56 109 LEU A N 1
ATOM 885 C CA . LEU A 1 109 ? 2.428 4.226 -7.350 1.00 91.56 109 LEU A CA 1
ATOM 886 C C . LEU A 1 109 ? 1.551 3.804 -8.540 1.00 91.56 109 LEU A C 1
ATOM 888 O O . LEU A 1 109 ? 2.067 3.819 -9.652 1.00 91.56 109 LEU A O 1
ATOM 892 N N . PRO A 1 110 ? 0.232 3.550 -8.388 1.00 87.31 110 PRO A N 1
ATOM 893 C CA . PRO A 1 110 ? -0.621 3.211 -9.528 1.00 87.31 110 PRO A CA 1
ATOM 894 C C . PRO A 1 110 ? -0.758 4.322 -10.577 1.00 87.31 110 PRO A C 1
ATOM 896 O O . PRO A 1 110 ? -1.123 4.028 -11.705 1.00 87.31 110 PRO A O 1
ATOM 899 N N . TYR A 1 111 ? -0.502 5.589 -10.227 1.00 84.25 111 TYR A N 1
ATOM 900 C CA . TYR A 1 111 ? -0.492 6.681 -11.212 1.00 84.25 111 TYR A CA 1
ATOM 901 C C . TYR A 1 111 ? 0.801 6.727 -12.030 1.00 84.25 111 TYR A C 1
ATOM 903 O O . TYR A 1 111 ? 0.792 7.232 -13.149 1.00 84.25 111 TYR A O 1
ATOM 911 N N . LEU A 1 112 ? 1.907 6.242 -11.462 1.00 85.44 112 LEU A N 1
ATOM 912 C CA . LEU A 1 112 ? 3.196 6.133 -12.145 1.00 85.44 112 LEU A CA 1
ATOM 913 C C . LEU A 1 112 ? 3.307 4.824 -12.939 1.00 85.44 112 LEU A C 1
ATOM 915 O O . LEU A 1 112 ? 4.054 4.767 -13.914 1.00 85.44 112 LEU A O 1
ATOM 919 N N . ASP A 1 113 ? 2.558 3.793 -12.540 1.00 85.12 113 ASP A N 1
ATOM 920 C CA . ASP A 1 113 ? 2.549 2.489 -13.195 1.00 85.12 113 ASP A CA 1
ATOM 921 C C . ASP A 1 113 ? 1.684 2.501 -14.475 1.00 85.12 113 ASP A C 1
ATOM 923 O O . ASP A 1 113 ? 0.477 2.748 -14.407 1.00 85.12 113 ASP A O 1
ATOM 927 N N . PRO A 1 114 ? 2.262 2.200 -15.654 1.00 78.44 114 PRO A N 1
ATOM 928 C CA . PRO A 1 114 ? 1.513 2.081 -16.905 1.00 78.44 114 PRO A CA 1
ATOM 929 C C . PRO A 1 114 ? 0.532 0.901 -16.971 1.00 78.44 114 PRO A C 1
ATOM 931 O O . PRO A 1 114 ? -0.235 0.817 -17.931 1.00 78.44 114 PRO A O 1
ATOM 934 N N . GLY A 1 115 ? 0.560 -0.035 -16.017 1.00 80.00 115 GLY A N 1
ATOM 935 C CA . GLY A 1 115 ? -0.320 -1.205 -16.018 1.00 80.00 115 GLY A CA 1
ATOM 936 C C . GLY A 1 115 ? -0.048 -2.148 -17.192 1.00 80.00 115 GLY A C 1
ATOM 937 O O . GLY A 1 115 ? -0.980 -2.702 -17.781 1.00 80.00 115 GLY A O 1
ATOM 938 N N . LEU A 1 116 ? 1.225 -2.298 -17.576 1.00 79.19 116 LEU A N 1
ATOM 939 C CA . LEU A 1 116 ? 1.616 -3.150 -18.699 1.00 79.19 116 LEU A CA 1
ATOM 940 C C . LEU A 1 116 ? 1.278 -4.628 -18.420 1.00 79.19 116 LEU A C 1
ATOM 942 O O . LEU A 1 116 ? 1.431 -5.093 -17.288 1.00 79.19 116 LEU A O 1
ATOM 946 N N . PRO A 1 117 ? 0.885 -5.399 -19.453 1.00 78.00 117 PRO A N 1
ATOM 947 C CA . PRO A 1 117 ? 0.783 -6.850 -19.354 1.00 78.00 117 PRO A CA 1
ATOM 948 C C . PRO A 1 117 ? 2.075 -7.476 -18.819 1.00 78.00 117 PRO A C 1
ATOM 950 O O . PRO A 1 117 ? 3.179 -7.042 -19.161 1.00 78.00 117 PRO A O 1
ATOM 953 N N . THR A 1 118 ? 1.943 -8.532 -18.016 1.00 73.38 118 THR A N 1
ATOM 954 C CA . THR A 1 118 ? 3.071 -9.193 -17.343 1.00 73.38 118 THR A CA 1
ATOM 955 C C . THR A 1 118 ? 4.130 -9.729 -18.303 1.00 73.38 118 THR A C 1
ATOM 957 O O . THR A 1 118 ? 5.294 -9.825 -17.930 1.00 73.38 118 THR A O 1
ATOM 960 N N . GLU A 1 119 ? 3.763 -10.031 -19.550 1.00 75.81 119 GLU A N 1
ATOM 961 C CA . GLU A 1 119 ? 4.676 -10.491 -20.601 1.00 75.81 119 GLU A CA 1
ATOM 962 C C . GLU A 1 119 ? 5.663 -9.407 -21.060 1.00 75.81 119 GLU A C 1
ATOM 964 O O . GLU A 1 119 ? 6.683 -9.726 -21.670 1.00 75.81 119 GLU A O 1
ATOM 969 N N . LEU A 1 120 ? 5.349 -8.133 -20.806 1.00 75.00 120 LEU A N 1
ATOM 970 C CA . LEU A 1 120 ? 6.188 -6.981 -21.148 1.00 75.00 120 LEU A CA 1
ATOM 971 C C . LEU A 1 120 ? 7.015 -6.484 -19.957 1.00 75.00 120 LEU A C 1
ATOM 973 O O . LEU A 1 120 ? 7.893 -5.638 -20.134 1.00 75.00 120 LEU A O 1
ATOM 977 N N . LEU A 1 121 ? 6.739 -6.995 -18.756 1.00 79.38 121 LEU A N 1
ATOM 978 C CA . LEU A 1 121 ? 7.430 -6.621 -17.531 1.00 79.38 121 LEU A CA 1
ATOM 979 C C . LEU A 1 121 ? 8.684 -7.481 -17.310 1.00 79.38 121 LEU A C 1
ATOM 981 O O . LEU A 1 121 ? 8.791 -8.595 -17.834 1.00 79.38 121 LEU A O 1
ATOM 985 N N . PRO A 1 122 ? 9.658 -6.990 -16.522 1.00 79.19 122 PRO A N 1
ATOM 986 C CA . PRO A 1 122 ? 10.755 -7.823 -16.054 1.00 79.19 122 PRO A CA 1
ATOM 987 C C . PRO A 1 122 ? 10.227 -9.076 -15.325 1.00 79.19 122 PRO A C 1
ATOM 989 O O . PRO A 1 122 ? 9.220 -8.998 -14.611 1.00 79.19 122 PRO A O 1
ATOM 992 N N . PRO A 1 123 ? 10.908 -10.230 -15.443 1.00 78.69 123 PRO A N 1
ATOM 993 C CA . PRO A 1 123 ? 10.581 -11.382 -14.612 1.00 78.69 123 PRO A CA 1
ATOM 994 C C . PRO A 1 123 ? 10.698 -11.000 -13.129 1.00 78.69 123 PRO A C 1
ATOM 996 O O . PRO A 1 123 ? 11.633 -10.308 -12.738 1.00 78.69 123 PRO A O 1
ATOM 999 N N . ASN A 1 124 ? 9.764 -11.475 -12.299 1.00 82.00 124 ASN A N 1
ATOM 1000 C CA . ASN A 1 124 ? 9.681 -11.168 -10.862 1.00 82.00 124 ASN A CA 1
ATOM 1001 C C . ASN A 1 124 ? 9.448 -9.685 -10.514 1.00 82.00 124 ASN A C 1
ATOM 1003 O O . ASN A 1 124 ? 9.901 -9.228 -9.463 1.00 82.00 124 ASN A O 1
ATOM 1007 N N . TRP A 1 125 ? 8.713 -8.954 -11.359 1.00 87.94 125 TRP A N 1
ATOM 1008 C CA . TRP A 1 125 ? 8.373 -7.547 -11.139 1.00 87.94 125 TRP A CA 1
ATOM 1009 C C . TRP A 1 125 ? 7.890 -7.240 -9.710 1.00 87.94 125 TRP A C 1
ATOM 1011 O O . TRP A 1 125 ? 6.914 -7.813 -9.212 1.00 87.94 125 TRP A O 1
ATOM 1021 N N . VAL A 1 126 ? 8.567 -6.291 -9.057 1.00 91.94 126 VAL A N 1
ATOM 1022 C CA . VAL A 1 126 ? 8.357 -5.947 -7.642 1.00 91.94 126 VAL A CA 1
ATOM 1023 C C . VAL A 1 126 ? 6.978 -5.328 -7.391 1.00 91.94 126 VAL A C 1
ATOM 1025 O O . VAL A 1 126 ? 6.415 -5.526 -6.310 1.00 91.94 126 VAL A O 1
ATOM 1028 N N . GLY A 1 127 ? 6.383 -4.668 -8.390 1.00 91.19 127 GLY A N 1
ATOM 1029 C CA . GLY A 1 127 ? 5.054 -4.061 -8.273 1.00 91.19 127 GLY A CA 1
ATOM 1030 C C . GLY A 1 127 ? 3.964 -5.054 -7.855 1.00 91.19 127 GLY A C 1
ATOM 1031 O O . GLY A 1 127 ? 3.108 -4.719 -7.038 1.00 91.19 127 GLY A O 1
ATOM 1032 N N . LEU A 1 128 ? 4.053 -6.316 -8.294 1.00 90.50 128 LEU A N 1
ATOM 1033 C CA . LEU A 1 128 ? 3.109 -7.366 -7.887 1.00 90.50 128 LEU A CA 1
ATOM 1034 C C . LEU A 1 128 ? 3.202 -7.680 -6.387 1.00 90.50 128 LEU A C 1
ATOM 1036 O O . LEU A 1 128 ? 2.187 -7.838 -5.711 1.00 90.50 128 LEU A O 1
ATOM 1040 N N . ARG A 1 129 ? 4.421 -7.727 -5.839 1.00 93.50 129 ARG A N 1
ATOM 1041 C CA . ARG A 1 129 ? 4.646 -7.941 -4.400 1.00 93.50 129 ARG A CA 1
ATOM 1042 C C . ARG A 1 129 ? 4.192 -6.746 -3.569 1.00 93.50 129 ARG A C 1
ATOM 1044 O O . ARG A 1 129 ? 3.670 -6.930 -2.472 1.00 93.50 129 ARG A O 1
ATOM 1051 N N . ALA A 1 130 ? 4.412 -5.532 -4.066 1.00 95.62 130 ALA A N 1
ATOM 1052 C CA . ALA A 1 130 ? 3.950 -4.321 -3.401 1.00 95.62 130 ALA A CA 1
ATOM 1053 C C . ALA A 1 130 ? 2.415 -4.262 -3.358 1.00 95.62 130 ALA A C 1
ATOM 1055 O O . ALA A 1 130 ? 1.849 -3.964 -2.306 1.00 95.62 130 ALA A O 1
ATOM 1056 N N . ALA A 1 131 ? 1.748 -4.642 -4.453 1.00 94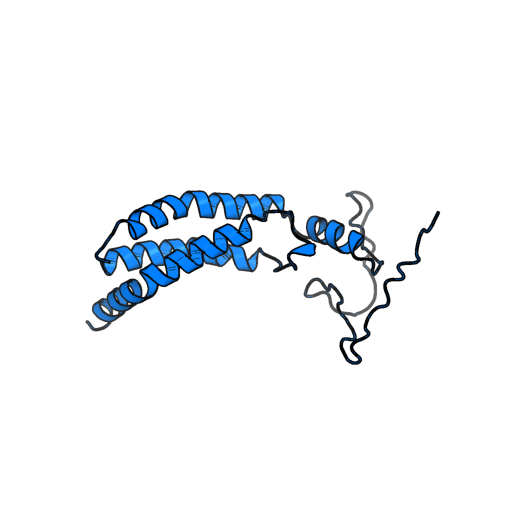.31 131 ALA A N 1
ATOM 1057 C CA . ALA A 1 131 ? 0.295 -4.773 -4.504 1.00 94.31 131 ALA A CA 1
ATOM 1058 C C . ALA A 1 131 ? -0.230 -5.815 -3.503 1.00 94.31 131 ALA A C 1
ATOM 1060 O O . ALA A 1 131 ? -1.143 -5.509 -2.737 1.00 94.31 131 ALA A O 1
ATOM 1061 N N . ASP A 1 132 ? 0.377 -7.008 -3.436 1.00 95.94 132 ASP A N 1
ATOM 1062 C CA . ASP A 1 132 ? 0.021 -8.031 -2.435 1.00 95.94 132 ASP A CA 1
ATOM 1063 C C . ASP A 1 132 ? 0.115 -7.491 -1.001 1.00 95.94 132 ASP A C 1
ATOM 1065 O O . ASP A 1 132 ? -0.812 -7.653 -0.200 1.00 95.94 132 ASP A O 1
ATOM 1069 N N . LEU A 1 133 ? 1.217 -6.805 -0.677 1.00 97.56 133 LEU A N 1
ATOM 1070 C CA . LEU A 1 133 ? 1.418 -6.189 0.633 1.00 97.56 133 LEU A CA 1
ATOM 1071 C C . LEU A 1 133 ? 0.322 -5.161 0.943 1.00 97.56 133 LEU A C 1
A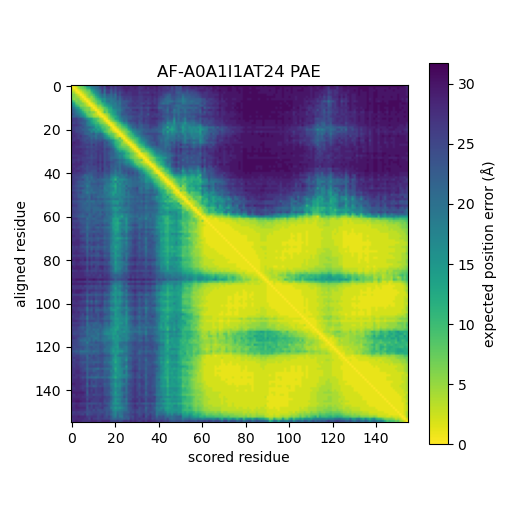TOM 1073 O O . LEU A 1 133 ? -0.247 -5.197 2.040 1.00 97.56 133 LEU A O 1
ATOM 1077 N N . PHE A 1 134 ? 0.019 -4.274 -0.010 1.00 97.88 134 PHE A N 1
ATOM 1078 C CA . PHE A 1 134 ? -1.013 -3.253 0.142 1.00 97.88 134 PHE A CA 1
ATOM 1079 C C . PHE A 1 134 ? -2.383 -3.880 0.405 1.00 97.88 134 PHE A C 1
ATOM 1081 O O . PHE A 1 134 ? -2.998 -3.578 1.427 1.00 97.88 134 PHE A O 1
ATOM 1088 N N . PHE A 1 135 ? -2.840 -4.790 -0.459 1.00 97.56 135 PHE A N 1
ATOM 1089 C CA . PHE A 1 135 ? -4.161 -5.406 -0.321 1.00 97.56 135 PHE A CA 1
ATOM 1090 C C . PHE A 1 135 ? -4.270 -6.265 0.943 1.00 97.56 135 PHE A C 1
ATOM 1092 O O . PHE A 1 135 ? -5.302 -6.242 1.614 1.00 97.56 135 PHE A O 1
ATOM 1099 N N . THR A 1 136 ? -3.189 -6.946 1.338 1.00 97.44 136 THR A N 1
ATOM 1100 C CA . THR A 1 136 ? -3.124 -7.686 2.608 1.00 97.44 136 THR A CA 1
ATOM 1101 C C . THR A 1 136 ? -3.338 -6.765 3.811 1.00 97.44 136 THR A C 1
ATOM 1103 O O . THR A 1 136 ? -4.121 -7.074 4.713 1.00 97.44 136 THR A O 1
ATOM 1106 N N . LEU A 1 137 ? -2.638 -5.629 3.856 1.00 97.75 137 LEU A N 1
ATOM 1107 C CA . LEU A 1 137 ? -2.769 -4.671 4.952 1.00 97.75 137 LEU A CA 1
ATOM 1108 C C . LEU A 1 137 ? -4.112 -3.936 4.911 1.00 97.75 137 LEU A C 1
ATOM 1110 O O . LEU A 1 137 ? -4.739 -3.778 5.956 1.00 97.75 137 LEU A O 1
ATOM 1114 N N . GLN A 1 138 ? -4.591 -3.543 3.730 1.00 97.75 138 GLN A N 1
ATOM 1115 C CA . GLN A 1 138 ? -5.905 -2.926 3.557 1.00 97.75 138 GLN A CA 1
ATOM 1116 C C . GLN A 1 138 ? -7.001 -3.830 4.123 1.00 97.75 138 GLN A C 1
ATOM 1118 O O . GLN A 1 138 ? -7.754 -3.389 4.990 1.00 97.75 138 GLN A O 1
ATOM 1123 N N . ALA A 1 139 ? -7.047 -5.099 3.704 1.00 96.88 139 ALA A N 1
ATOM 1124 C CA . ALA A 1 139 ? -8.035 -6.065 4.181 1.00 96.88 139 ALA A CA 1
ATOM 1125 C C . ALA A 1 139 ? -7.987 -6.251 5.707 1.00 96.88 139 ALA A C 1
ATOM 1127 O O . ALA A 1 139 ? -9.003 -6.522 6.340 1.00 96.88 139 ALA A O 1
ATOM 1128 N N . ARG A 1 140 ? -6.810 -6.086 6.323 1.00 96.44 140 ARG A N 1
ATOM 1129 C CA . ARG A 1 140 ? -6.640 -6.212 7.774 1.00 96.44 140 ARG A CA 1
ATOM 1130 C C . ARG A 1 140 ? -7.067 -4.968 8.556 1.00 96.44 140 ARG A C 1
ATOM 1132 O O . ARG A 1 140 ? -7.450 -5.106 9.717 1.00 96.44 140 ARG A O 1
ATOM 1139 N N . LEU A 1 141 ? -6.923 -3.776 7.978 1.00 97.44 141 LEU A N 1
ATOM 1140 C CA . LEU A 1 141 ? -7.006 -2.510 8.714 1.00 97.44 141 LEU A CA 1
ATOM 1141 C C . LEU A 1 141 ? -8.262 -1.692 8.413 1.00 97.44 141 LEU A C 1
ATOM 1143 O O . LEU A 1 141 ? -8.691 -0.938 9.285 1.00 97.44 141 LEU A O 1
ATOM 1147 N N . VAL A 1 142 ? -8.842 -1.826 7.217 1.00 97.25 142 VAL A N 1
ATOM 1148 C CA . VAL A 1 142 ? -9.863 -0.897 6.704 1.00 97.25 142 VAL A CA 1
ATOM 1149 C C . VAL A 1 142 ? -11.097 -0.793 7.604 1.00 97.25 142 VAL A C 1
ATOM 1151 O O . VAL A 1 142 ? -11.548 0.318 7.876 1.00 97.25 142 VAL A O 1
ATOM 1154 N N . ASP A 1 143 ? -11.598 -1.908 8.135 1.00 97.25 143 ASP A N 1
ATOM 1155 C CA . ASP A 1 143 ? -12.817 -1.905 8.952 1.00 97.25 143 ASP A CA 1
ATOM 1156 C C . ASP A 1 143 ? -12.595 -1.223 10.307 1.00 97.25 143 ASP A C 1
ATOM 1158 O O . ASP A 1 143 ? -13.363 -0.355 10.716 1.00 97.25 143 ASP A O 1
ATOM 1162 N N . ALA A 1 144 ? -11.491 -1.546 10.985 1.00 96.75 144 ALA A N 1
ATOM 1163 C CA . ALA A 1 144 ? -11.147 -0.926 12.264 1.00 96.75 144 ALA A CA 1
ATOM 1164 C C . ALA A 1 144 ? -10.784 0.561 12.107 1.00 96.75 144 ALA A C 1
ATOM 1166 O O . ALA A 1 144 ? -11.074 1.371 12.989 1.00 96.75 144 ALA A O 1
ATOM 1167 N N . ALA A 1 145 ? -10.165 0.928 10.982 1.00 97.31 145 ALA A N 1
ATOM 1168 C CA . ALA A 1 145 ? -9.906 2.318 10.635 1.00 97.31 145 ALA A CA 1
ATOM 1169 C C . ALA A 1 145 ? -11.212 3.094 10.406 1.00 97.31 145 ALA A C 1
ATOM 1171 O O . ALA A 1 145 ? -11.344 4.217 10.888 1.00 97.31 145 ALA A O 1
ATOM 1172 N N . ARG A 1 146 ? -12.190 2.492 9.717 1.00 97.44 146 ARG A N 1
ATOM 1173 C CA . ARG A 1 146 ? -13.514 3.088 9.496 1.00 97.44 146 ARG A CA 1
ATOM 1174 C C . ARG A 1 146 ? -14.266 3.297 10.810 1.00 97.44 146 ARG A C 1
ATOM 1176 O O . ARG A 1 146 ? -14.707 4.413 11.066 1.00 97.44 146 ARG A O 1
ATOM 1183 N N . ALA A 1 147 ? -14.316 2.276 11.667 1.00 96.88 147 ALA A N 1
ATOM 1184 C CA . ALA A 1 147 ? -14.950 2.365 12.984 1.00 96.88 147 ALA A CA 1
ATOM 1185 C C . ALA A 1 147 ? -14.360 3.503 13.839 1.00 96.88 147 ALA A C 1
ATOM 1187 O O . ALA A 1 147 ? -15.086 4.207 14.543 1.00 96.88 147 ALA A O 1
ATOM 1188 N N . HIS A 1 148 ? -13.043 3.744 13.735 1.00 97.00 148 HIS A N 1
ATOM 1189 C CA . HIS A 1 148 ? -12.409 4.881 14.400 1.00 97.00 148 HIS A CA 1
ATOM 1190 C C . HIS A 1 148 ? -13.009 6.220 13.960 1.00 97.00 148 HIS A C 1
ATOM 1192 O O . HIS A 1 148 ? -13.334 7.034 14.823 1.00 97.00 148 HIS A O 1
ATOM 1198 N N . VAL A 1 149 ? -13.128 6.433 12.644 1.00 97.12 149 VAL A N 1
ATOM 1199 C CA . VAL A 1 149 ? -13.638 7.678 12.052 1.00 97.12 149 VAL A CA 1
ATOM 1200 C C . VAL A 1 149 ? -15.086 7.893 12.461 1.00 97.12 149 VAL A C 1
ATOM 1202 O O . VAL A 1 149 ? -15.389 8.940 13.027 1.00 97.12 149 VAL A O 1
ATOM 1205 N N . GLU A 1 150 ? -15.938 6.884 12.268 1.00 96.88 150 GLU A N 1
ATOM 1206 C CA . GLU A 1 150 ? -17.365 6.937 12.609 1.00 96.88 150 GLU A CA 1
ATOM 1207 C C . GLU A 1 150 ? -17.577 7.353 14.069 1.00 96.88 150 GLU A C 1
ATOM 1209 O O . GLU A 1 150 ? -18.338 8.278 14.350 1.00 96.88 150 GLU A O 1
ATOM 1214 N N . ARG A 1 151 ? -16.825 6.752 15.000 1.00 95.94 151 ARG A N 1
ATOM 1215 C CA . ARG A 1 151 ? -16.892 7.094 16.427 1.00 95.94 151 ARG A CA 1
ATOM 1216 C C . ARG A 1 151 ? -16.423 8.521 16.729 1.00 95.94 151 ARG A C 1
ATOM 1218 O O . ARG A 1 151 ? -16.887 9.112 17.696 1.00 95.94 151 ARG A O 1
ATOM 1225 N N . THR A 1 152 ? -15.477 9.064 15.962 1.00 95.88 152 THR A N 1
ATOM 1226 C CA . THR A 1 152 ? -14.965 10.431 16.177 1.00 95.88 152 THR A CA 1
ATOM 1227 C C . THR A 1 152 ? -15.807 11.517 15.522 1.00 95.88 152 THR A C 1
ATOM 1229 O O . THR A 1 152 ? -15.783 12.643 16.001 1.00 95.88 152 THR A O 1
ATOM 1232 N N . THR A 1 153 ? -16.527 11.203 14.443 1.00 94.38 153 THR A N 1
ATOM 1233 C CA . THR A 1 153 ? -17.363 12.168 13.714 1.00 94.38 153 THR A CA 1
ATOM 1234 C C . THR A 1 153 ? -18.812 12.188 14.188 1.00 94.38 153 THR A C 1
ATOM 1236 O O . THR A 1 153 ? -19.538 13.118 13.865 1.00 94.38 153 THR A O 1
ATOM 1239 N N . ALA A 1 154 ? -19.255 11.163 14.920 1.00 83.94 154 ALA A N 1
ATOM 1240 C CA . ALA A 1 154 ? -20.597 11.089 15.503 1.00 83.94 154 ALA A CA 1
ATOM 1241 C C . ALA A 1 154 ? -20.764 11.918 16.796 1.00 83.94 154 ALA A C 1
ATOM 1243 O O . ALA A 1 154 ? -21.755 11.742 17.504 1.00 83.94 154 ALA A O 1
ATOM 1244 N N . ASN A 1 155 ? -19.795 12.776 17.121 1.00 52.19 155 ASN A N 1
ATOM 1245 C CA . ASN A 1 155 ? -19.693 13.541 18.362 1.00 52.19 155 ASN A CA 1
ATOM 1246 C C . ASN A 1 155 ? -19.541 15.029 18.046 1.00 52.19 155 ASN A C 1
ATOM 1248 O O . ASN A 1 155 ? -20.117 15.844 18.796 1.00 52.19 155 ASN A O 1
#